Protein AF-A0A915CBT2-F1 (afdb_monomer_lite)

InterPro domains:
  IPR012336 Thioredoxin-like fold [PF17172] (14-109)
  IPR050931 Mitochondrial Protein Transport Metaxin [PTHR12289] (10-121)

Radius of gyration: 16.12 Å; chains: 1; bounding box: 38×40×36 Å

Foldseek 3Di:
DQPLALDDPLLVVQQVLQVVVCVVLVHDDDDDGDVQVLVVAPNSGDDWDDDPPDIQHTRVSSQVVVVVVPGHPCPPPDPVRVVVVVVVVCCCVVPVSVVSVCCCPVVPCNVVVPNVCSNVDD

Secondary structure (DSSP, 8-state):
---S----HHHHHHHHHHHHHHHHTT--------TTGGGGSTTS-S-EEEETTEEEESHHHHHHHHHHTT--TTTT--HHHHHHHHHHHHHIIIIIHHHHHHHHHHSHHHIIIIIHHHHT--

pLDDT: mean 89.5, std 10.28, range [36.44, 97.12]

Sequence (122 aa):
PYQNQQALLNEYADCVAARAFLRMAELPIHLEERPNAEFMSPTGKVPFLKLQNIIVPEFIPIVDFVAKKGVRLSSGLTDAQRADMFAHIALIEEVLKNAELYIIWLEDSTYSEVTRRRYGSV

Organism: Parascaris univalens (NCBI:txid6257)

Structure (mmCIF, N/CA/C/O backbone):
data_AF-A0A915CBT2-F1
#
_entry.id   AF-A0A915CBT2-F1
#
loop_
_atom_site.group_PDB
_atom_site.id
_atom_site.type_symbol
_atom_site.label_atom_id
_atom_site.label_alt_id
_atom_site.label_comp_id
_atom_site.label_asym_id
_atom_site.label_entity_id
_atom_site.label_seq_id
_atom_site.pdbx_PDB_ins_code
_atom_site.Cartn_x
_atom_site.Cartn_y
_atom_site.Cartn_z
_atom_site.occupancy
_atom_site.B_iso_or_equiv
_atom_site.auth_seq_id
_atom_site.auth_comp_id
_atom_site.auth_asym_id
_atom_site.auth_atom_id
_atom_site.pdbx_PDB_model_num
ATOM 1 N N . PRO A 1 1 ? 23.477 -10.027 3.302 1.00 36.44 1 PRO A N 1
ATOM 2 C CA . PRO A 1 1 ? 22.757 -11.291 3.017 1.00 36.44 1 PRO A CA 1
ATOM 3 C C . PRO A 1 1 ? 21.451 -10.982 2.278 1.00 36.44 1 PRO A C 1
ATOM 5 O O . PRO A 1 1 ? 20.538 -10.417 2.871 1.00 36.44 1 PRO A O 1
ATOM 8 N N . TYR A 1 2 ? 21.407 -11.258 0.973 1.00 38.97 2 TYR A N 1
ATOM 9 C CA . TYR A 1 2 ? 20.176 -11.165 0.187 1.00 38.97 2 TYR A CA 1
ATOM 10 C C . TYR A 1 2 ? 19.158 -12.110 0.832 1.00 38.97 2 TYR A C 1
ATOM 12 O O . TYR A 1 2 ? 19.438 -13.297 0.964 1.00 38.97 2 TYR A O 1
ATOM 20 N N . GLN A 1 3 ? 18.066 -11.568 1.373 1.00 49.03 3 GLN A N 1
ATOM 21 C CA . GLN A 1 3 ? 17.058 -12.360 2.079 1.00 49.03 3 GLN A CA 1
ATOM 22 C C . GLN A 1 3 ? 16.558 -13.473 1.145 1.00 49.03 3 GLN A C 1
ATOM 24 O O . GLN A 1 3 ? 16.325 -13.212 -0.033 1.00 49.03 3 GLN A O 1
ATOM 29 N N . ASN A 1 4 ? 16.402 -14.696 1.665 1.00 57.53 4 ASN A N 1
ATOM 30 C CA . ASN A 1 4 ? 15.836 -15.867 0.973 1.00 57.53 4 ASN A CA 1
ATOM 31 C C . ASN A 1 4 ? 14.326 -15.691 0.675 1.00 57.53 4 ASN A C 1
ATOM 33 O O . ASN A 1 4 ? 13.542 -16.615 0.865 1.00 57.53 4 ASN A O 1
ATOM 37 N N . GLN A 1 5 ? 13.895 -14.483 0.320 1.00 65.56 5 GLN A N 1
ATOM 38 C CA . GLN A 1 5 ? 12.500 -14.095 0.172 1.00 65.56 5 GLN A CA 1
ATOM 39 C C . GLN A 1 5 ? 12.216 -13.795 -1.302 1.00 65.56 5 GLN A C 1
ATOM 41 O O . GLN A 1 5 ? 12.936 -13.023 -1.934 1.00 65.56 5 GLN A O 1
ATOM 46 N N . GLN A 1 6 ? 11.159 -14.424 -1.821 1.00 73.19 6 GLN A N 1
ATOM 47 C CA . GLN A 1 6 ? 10.666 -14.275 -3.196 1.00 73.19 6 GLN A CA 1
ATOM 48 C C . GLN A 1 6 ? 10.143 -12.853 -3.470 1.00 73.19 6 GLN A C 1
ATOM 50 O O . GLN A 1 6 ? 10.201 -12.381 -4.603 1.00 73.19 6 GLN A O 1
ATOM 55 N N . ALA A 1 7 ? 9.676 -12.162 -2.424 1.00 80.06 7 ALA A N 1
ATOM 56 C CA . ALA A 1 7 ? 9.076 -10.838 -2.527 1.00 80.06 7 ALA A CA 1
ATOM 57 C C . ALA A 1 7 ? 10.046 -9.793 -3.101 1.00 80.06 7 ALA A C 1
ATOM 59 O O . ALA A 1 7 ? 11.197 -9.644 -2.661 1.00 80.06 7 ALA A O 1
ATOM 60 N N . LEU A 1 8 ? 9.540 -9.028 -4.062 1.00 86.12 8 LEU A N 1
ATOM 61 C CA . LEU A 1 8 ? 10.191 -7.838 -4.589 1.00 86.12 8 LEU A CA 1
ATOM 62 C C . LEU A 1 8 ? 10.157 -6.700 -3.564 1.00 86.12 8 LEU A C 1
ATOM 64 O O . LEU A 1 8 ? 9.468 -6.763 -2.545 1.00 86.12 8 LEU A O 1
ATOM 68 N N . LEU A 1 9 ? 10.933 -5.646 -3.821 1.00 87.00 9 LEU A N 1
ATOM 69 C CA . LEU A 1 9 ? 11.081 -4.538 -2.876 1.00 87.00 9 LEU A CA 1
ATOM 70 C C . LEU A 1 9 ? 9.741 -3.833 -2.603 1.00 87.00 9 LEU A C 1
ATOM 72 O O . LEU A 1 9 ? 9.393 -3.633 -1.439 1.00 87.00 9 LEU A O 1
ATOM 76 N N . ASN A 1 10 ? 8.958 -3.582 -3.653 1.00 88.25 10 ASN A N 1
ATOM 77 C CA . ASN A 1 10 ? 7.641 -2.955 -3.564 1.00 88.25 10 ASN A CA 1
ATOM 78 C C . ASN A 1 10 ? 6.642 -3.824 -2.776 1.00 88.25 10 ASN A C 1
ATOM 80 O O . ASN A 1 10 ? 5.905 -3.332 -1.927 1.00 88.25 10 ASN A O 1
ATOM 84 N N . GLU A 1 11 ? 6.651 -5.138 -3.007 1.00 89.31 11 GLU A N 1
ATOM 85 C CA . GLU A 1 11 ? 5.785 -6.094 -2.307 1.00 89.31 11 GLU A CA 1
ATOM 86 C C . GLU A 1 11 ? 6.150 -6.192 -0.824 1.00 89.31 11 GLU A C 1
ATOM 88 O O . GLU A 1 11 ? 5.286 -6.238 0.057 1.00 89.31 11 GLU A O 1
ATOM 93 N N . TYR A 1 12 ? 7.451 -6.196 -0.533 1.00 89.38 12 TYR A N 1
ATOM 94 C CA . TYR A 1 12 ? 7.955 -6.192 0.829 1.00 89.38 12 TYR A CA 1
ATOM 95 C C . TYR A 1 12 ? 7.591 -4.894 1.559 1.00 89.38 12 TYR A C 1
ATOM 97 O O . TYR A 1 12 ? 7.194 -4.947 2.727 1.00 89.38 12 TYR A O 1
ATOM 105 N N . ALA A 1 13 ? 7.671 -3.742 0.886 1.00 91.75 13 ALA A N 1
ATOM 106 C CA . ALA A 1 13 ? 7.256 -2.457 1.441 1.00 91.75 13 ALA A CA 1
ATOM 107 C C . ALA A 1 13 ? 5.774 -2.474 1.846 1.00 91.75 13 ALA A C 1
ATOM 109 O O . ALA A 1 13 ? 5.457 -2.151 2.996 1.00 91.75 13 ALA A O 1
ATOM 110 N N . ASP A 1 14 ? 4.892 -2.962 0.969 1.00 92.56 14 ASP A N 1
ATOM 111 C CA . ASP A 1 14 ? 3.462 -3.111 1.261 1.00 92.56 14 ASP A CA 1
ATOM 112 C C . ASP A 1 14 ? 3.223 -4.060 2.454 1.00 92.56 14 ASP A C 1
ATOM 114 O O . ASP A 1 14 ? 2.431 -3.769 3.359 1.00 92.56 14 ASP A O 1
ATOM 118 N N . CYS A 1 15 ? 3.949 -5.184 2.517 1.00 92.44 15 CYS A N 1
ATOM 119 C CA . CYS A 1 15 ? 3.863 -6.138 3.628 1.00 92.44 15 CYS A CA 1
ATOM 120 C C . CYS A 1 15 ? 4.293 -5.517 4.963 1.00 92.44 15 CYS A C 1
ATOM 122 O O . CYS A 1 15 ? 3.654 -5.737 6.000 1.00 92.44 15 CYS A O 1
ATOM 124 N N . VAL A 1 16 ? 5.370 -4.729 4.957 1.00 93.62 16 VAL A N 1
ATOM 125 C CA . VAL A 1 16 ? 5.846 -4.017 6.146 1.00 93.62 16 VAL A CA 1
ATOM 126 C C . VAL A 1 16 ? 4.851 -2.939 6.565 1.00 93.62 16 VAL A C 1
ATOM 128 O O . VAL A 1 16 ? 4.580 -2.837 7.763 1.00 93.62 16 VAL A O 1
ATOM 131 N N . ALA A 1 17 ? 4.267 -2.198 5.620 1.00 94.44 17 ALA A N 1
ATOM 132 C CA . ALA A 1 17 ? 3.247 -1.189 5.894 1.00 94.44 17 ALA A CA 1
ATOM 133 C C . ALA A 1 17 ? 2.018 -1.806 6.581 1.00 94.44 17 ALA A C 1
ATOM 135 O O . ALA A 1 17 ? 1.627 -1.365 7.665 1.00 94.44 17 ALA A O 1
ATOM 136 N N . ALA A 1 18 ? 1.472 -2.895 6.026 1.00 95.12 18 ALA A N 1
ATOM 137 C CA . ALA A 1 18 ? 0.347 -3.612 6.626 1.00 95.12 18 ALA A CA 1
ATOM 138 C C . ALA A 1 18 ? 0.688 -4.160 8.020 1.00 95.12 18 ALA A C 1
ATOM 140 O O . ALA A 1 18 ? -0.084 -3.993 8.967 1.00 95.12 18 ALA A O 1
ATOM 141 N N . ARG A 1 19 ? 1.872 -4.766 8.187 1.00 94.62 19 ARG A N 1
ATOM 142 C CA . ARG A 1 19 ? 2.326 -5.285 9.485 1.00 94.62 19 ARG A CA 1
ATOM 143 C C . ARG A 1 19 ? 2.481 -4.177 10.523 1.00 94.62 19 ARG A C 1
ATOM 145 O O . ARG A 1 19 ? 2.098 -4.373 11.674 1.00 94.62 19 ARG A O 1
ATOM 152 N N . ALA A 1 20 ? 3.066 -3.044 10.141 1.00 95.62 20 ALA A N 1
ATOM 153 C CA . ALA A 1 20 ? 3.252 -1.901 11.026 1.00 95.62 20 ALA A CA 1
ATOM 154 C C . ALA A 1 20 ? 1.899 -1.336 11.467 1.00 95.62 20 ALA A C 1
ATOM 156 O O . ALA A 1 20 ? 1.666 -1.204 12.666 1.00 95.62 20 ALA A O 1
ATOM 157 N N . PHE A 1 21 ? 0.982 -1.118 10.521 1.00 95.88 21 PHE A N 1
ATOM 158 C CA . PHE A 1 21 ? -0.377 -0.667 10.807 1.00 95.88 21 PHE A CA 1
ATOM 159 C C . PHE A 1 21 ? -1.100 -1.590 11.799 1.00 95.88 21 PHE A C 1
ATOM 161 O O . PHE A 1 21 ? -1.600 -1.122 12.820 1.00 95.88 21 PHE A O 1
ATOM 168 N N . LEU A 1 22 ? -1.108 -2.903 11.546 1.00 95.50 22 LEU A N 1
ATOM 169 C CA . LEU A 1 22 ? -1.798 -3.866 12.411 1.00 95.50 22 LEU A CA 1
ATOM 170 C C . LEU A 1 22 ? -1.180 -3.945 13.817 1.00 95.50 22 LEU A C 1
ATOM 172 O O . LEU A 1 22 ? -1.909 -4.103 14.794 1.00 95.50 22 LEU A O 1
ATOM 176 N N . ARG A 1 23 ? 0.148 -3.797 13.933 1.00 95.19 23 ARG A N 1
ATOM 177 C CA . ARG A 1 23 ? 0.836 -3.726 15.233 1.00 95.19 23 ARG A CA 1
ATOM 178 C C . ARG A 1 23 ? 0.517 -2.441 15.988 1.00 95.19 23 ARG A C 1
ATOM 180 O O . ARG A 1 23 ? 0.284 -2.502 17.187 1.00 95.19 23 ARG A O 1
ATOM 187 N N . MET A 1 24 ? 0.493 -1.298 15.302 1.00 95.62 24 MET A N 1
ATOM 188 C CA . MET A 1 24 ? 0.104 -0.012 15.896 1.00 95.62 24 MET A CA 1
ATOM 189 C C . MET A 1 24 ? -1.361 -0.007 16.344 1.00 95.62 24 MET A C 1
ATOM 191 O O . MET A 1 24 ? -1.706 0.671 17.301 1.00 95.62 24 MET A O 1
ATOM 195 N N . ALA A 1 25 ? -2.211 -0.778 15.665 1.00 94.81 25 ALA A N 1
ATOM 196 C CA . ALA A 1 25 ? -3.597 -1.023 16.046 1.00 94.81 25 ALA A CA 1
ATOM 197 C C . ALA A 1 25 ? -3.755 -2.043 17.194 1.00 94.81 25 ALA A C 1
ATOM 199 O O . ALA A 1 25 ? -4.885 -2.384 17.533 1.00 94.81 25 ALA A O 1
ATOM 200 N N . GLU A 1 26 ? -2.648 -2.546 17.759 1.00 94.56 26 GLU A N 1
ATOM 201 C CA . GLU A 1 26 ? -2.609 -3.524 18.857 1.00 94.56 26 GLU A CA 1
ATOM 202 C C . GLU A 1 26 ? -3.390 -4.820 18.567 1.00 94.56 26 GLU A C 1
ATOM 204 O O . GLU A 1 26 ? -3.891 -5.493 19.468 1.00 94.56 26 GLU A O 1
ATOM 209 N N . LEU A 1 27 ? -3.489 -5.204 17.289 1.00 93.38 27 LEU A N 1
ATOM 210 C CA . LEU A 1 27 ? -4.208 -6.409 16.888 1.00 93.38 27 LEU A CA 1
ATOM 211 C C . LEU A 1 27 ? -3.313 -7.654 17.002 1.00 93.38 27 LEU A C 1
ATOM 213 O O . LEU A 1 27 ? -2.141 -7.615 16.611 1.00 93.38 27 LEU A O 1
ATOM 217 N N . PRO A 1 28 ? -3.852 -8.795 17.474 1.00 91.62 28 PRO A N 1
ATOM 218 C CA . PRO A 1 28 ? -3.116 -10.050 17.489 1.00 91.62 28 PRO A CA 1
ATOM 219 C C . PRO A 1 28 ? -2.931 -10.545 16.051 1.00 91.62 28 PRO A C 1
ATOM 221 O O . PRO A 1 28 ? -3.880 -10.992 15.406 1.00 91.62 28 PRO A O 1
ATOM 224 N N . ILE A 1 29 ? -1.701 -10.463 15.545 1.00 92.44 29 ILE A N 1
ATOM 225 C CA . ILE A 1 29 ? -1.357 -10.896 14.188 1.00 92.44 29 ILE A CA 1
ATOM 226 C C . ILE A 1 29 ? -0.410 -12.091 14.199 1.00 92.44 29 ILE A C 1
ATOM 228 O O . ILE A 1 29 ? 0.541 -12.149 14.979 1.00 92.44 29 ILE A O 1
ATOM 232 N N . HIS A 1 30 ? -0.642 -13.014 13.271 1.00 92.81 30 HIS A N 1
ATOM 233 C CA . HIS A 1 30 ? 0.288 -14.082 12.937 1.00 92.81 30 HIS A CA 1
ATOM 234 C C . HIS A 1 30 ? 0.824 -13.835 11.526 1.00 92.81 30 HIS A C 1
ATOM 236 O O . HIS A 1 30 ? 0.042 -13.706 10.586 1.00 92.81 30 HIS A O 1
ATOM 242 N N . LEU A 1 31 ? 2.147 -13.713 11.395 1.00 90.75 31 LEU A N 1
ATOM 243 C CA . LEU A 1 31 ? 2.802 -13.567 10.099 1.00 90.75 31 LEU A CA 1
ATOM 244 C C . LEU A 1 31 ? 3.129 -14.954 9.559 1.00 90.75 31 LEU A C 1
ATOM 246 O O . LEU A 1 31 ? 3.843 -15.715 10.210 1.00 90.75 31 LEU A O 1
ATOM 250 N N . GLU A 1 32 ? 2.642 -15.239 8.361 1.00 89.81 32 GLU A N 1
ATOM 251 C CA . GLU A 1 32 ? 2.880 -16.494 7.668 1.00 89.81 32 GLU A CA 1
ATOM 252 C C . GLU A 1 32 ? 3.414 -16.183 6.270 1.00 89.81 32 GLU A C 1
ATOM 254 O O . GLU A 1 32 ? 2.693 -15.670 5.417 1.00 89.81 32 GLU A O 1
ATOM 259 N N . GLU A 1 33 ? 4.697 -16.460 6.053 1.00 86.38 33 GLU A N 1
ATOM 260 C CA . GLU A 1 33 ? 5.321 -16.344 4.737 1.00 86.38 33 GLU A CA 1
ATOM 261 C C . GLU A 1 33 ? 5.162 -17.678 4.005 1.00 86.38 33 GLU A C 1
ATOM 263 O O . GLU A 1 33 ? 5.436 -18.749 4.556 1.00 86.38 33 GLU A O 1
ATOM 268 N N . ARG A 1 34 ? 4.687 -17.623 2.761 1.00 84.62 34 ARG A N 1
ATOM 269 C CA . ARG A 1 34 ? 4.504 -18.793 1.904 1.00 84.62 34 ARG A CA 1
ATOM 270 C C . ARG A 1 34 ? 5.135 -18.522 0.541 1.00 84.62 34 ARG A C 1
ATOM 272 O O . ARG A 1 34 ? 5.003 -17.401 0.052 1.00 84.62 34 ARG A O 1
ATOM 279 N N . PRO A 1 35 ? 5.786 -19.520 -0.078 1.00 81.25 35 PRO A N 1
ATOM 280 C CA . PRO A 1 35 ? 6.108 -19.416 -1.494 1.00 81.25 35 PRO A CA 1
ATOM 281 C C . PRO A 1 35 ? 4.802 -19.287 -2.281 1.00 81.25 35 PRO A C 1
ATOM 283 O O . PRO A 1 35 ? 3.801 -19.904 -1.898 1.00 81.25 35 PRO A O 1
ATOM 286 N N . ASN A 1 36 ? 4.813 -18.522 -3.374 1.00 80.25 36 ASN A N 1
ATOM 287 C CA . ASN A 1 36 ? 3.645 -18.343 -4.245 1.00 80.25 36 ASN A CA 1
ATOM 288 C C . ASN A 1 36 ? 2.435 -17.695 -3.531 1.00 80.25 36 ASN A C 1
ATOM 290 O O . ASN A 1 36 ? 1.281 -17.949 -3.890 1.00 80.25 36 ASN A O 1
ATOM 294 N N . ALA A 1 37 ? 2.674 -16.887 -2.490 1.00 86.38 37 ALA A N 1
ATOM 295 C CA . ALA A 1 37 ? 1.621 -16.215 -1.728 1.00 86.38 37 ALA A CA 1
ATOM 296 C C . ALA A 1 37 ? 0.756 -15.292 -2.605 1.00 86.38 37 ALA A C 1
ATOM 298 O O . ALA A 1 37 ? -0.442 -15.154 -2.360 1.00 86.38 37 ALA A O 1
ATOM 299 N N . GLU A 1 38 ? 1.323 -14.712 -3.658 1.00 85.12 38 GLU A N 1
ATOM 300 C CA . GLU A 1 38 ? 0.615 -13.926 -4.662 1.00 85.12 38 GLU A CA 1
ATOM 301 C C . GLU A 1 38 ? -0.560 -14.701 -5.282 1.00 85.12 38 GLU A C 1
ATOM 303 O O . GLU A 1 38 ? -1.641 -14.139 -5.441 1.00 85.12 38 GLU A O 1
ATOM 308 N N . PHE A 1 39 ? -0.421 -16.014 -5.499 1.00 87.81 39 PHE A N 1
ATOM 309 C CA . PHE A 1 39 ? -1.480 -16.870 -6.049 1.00 87.81 39 PHE A CA 1
ATOM 310 C C . PHE A 1 39 ? -2.578 -17.223 -5.037 1.00 87.81 39 PHE A C 1
ATOM 312 O O . PHE A 1 39 ? -3.642 -17.708 -5.417 1.00 87.81 39 PHE A O 1
ATOM 319 N N . MET A 1 40 ? -2.337 -16.999 -3.743 1.00 89.00 40 MET A N 1
ATOM 320 C CA . MET A 1 40 ? -3.354 -17.155 -2.699 1.00 89.00 40 MET A CA 1
ATOM 321 C C . MET A 1 40 ? -4.242 -15.909 -2.576 1.00 89.00 40 MET A C 1
ATOM 323 O O . MET A 1 40 ? -5.337 -15.983 -2.013 1.00 89.00 40 MET A O 1
ATOM 327 N N . SER A 1 41 ? -3.767 -14.767 -3.077 1.00 90.81 41 SER A N 1
ATOM 328 C CA . SER A 1 41 ? -4.491 -13.503 -3.057 1.00 90.81 41 SER A CA 1
ATOM 329 C C . SER A 1 41 ? -5.473 -13.423 -4.227 1.00 90.81 41 SER A C 1
ATOM 331 O O . SER A 1 41 ? -5.085 -13.683 -5.366 1.00 90.81 41 SER A O 1
ATOM 333 N N . PRO A 1 42 ? -6.729 -12.988 -4.012 1.00 90.00 42 PRO A N 1
ATOM 334 C CA . PRO A 1 42 ? -7.686 -12.808 -5.105 1.00 90.00 42 PRO A CA 1
ATOM 335 C C . PRO A 1 42 ? -7.246 -11.740 -6.119 1.00 90.00 42 PRO A C 1
ATOM 337 O O . PRO A 1 42 ? -7.752 -11.728 -7.237 1.00 90.00 42 PRO A O 1
ATOM 340 N N . THR A 1 43 ? -6.321 -10.848 -5.746 1.00 91.56 43 THR A N 1
ATOM 341 C CA . THR A 1 43 ? -5.784 -9.799 -6.628 1.00 91.56 43 THR A CA 1
ATOM 342 C C . THR A 1 43 ? -4.431 -10.152 -7.236 1.00 91.56 43 THR A C 1
ATOM 344 O O . THR A 1 43 ? -3.897 -9.357 -8.005 1.00 91.56 43 THR A O 1
ATOM 347 N N . GLY A 1 44 ? -3.851 -11.309 -6.901 1.00 90.06 44 GLY A N 1
ATOM 348 C CA . GLY A 1 44 ? -2.496 -11.647 -7.337 1.00 90.06 44 GLY A CA 1
ATOM 349 C C . GLY A 1 44 ? -1.403 -10.824 -6.646 1.00 90.06 44 GLY A C 1
ATOM 350 O O . GLY A 1 44 ? -0.285 -10.775 -7.141 1.00 90.06 44 GLY A O 1
ATOM 351 N N . LYS A 1 45 ? -1.721 -10.126 -5.546 1.00 89.44 45 LYS A N 1
ATOM 352 C CA . LYS A 1 45 ? -0.791 -9.238 -4.833 1.00 89.44 45 LYS A CA 1
ATOM 353 C C . LYS A 1 45 ? -0.702 -9.575 -3.351 1.00 89.44 45 LYS A C 1
ATOM 355 O O . LYS A 1 45 ? -1.701 -9.942 -2.726 1.00 89.44 45 LYS A O 1
ATOM 360 N N . VAL A 1 46 ? 0.479 -9.371 -2.779 1.00 91.19 46 VAL A N 1
ATOM 361 C CA . VAL A 1 46 ? 0.730 -9.387 -1.332 1.00 91.19 46 VAL A CA 1
ATOM 362 C C . VAL A 1 46 ? 0.888 -7.950 -0.810 1.00 91.19 46 VAL A C 1
ATOM 364 O O . VAL A 1 46 ? 1.280 -7.076 -1.580 1.00 91.19 46 VAL A O 1
ATOM 367 N N . PRO A 1 47 ? 0.597 -7.670 0.474 1.00 93.75 47 PRO A N 1
ATOM 368 C CA . PRO A 1 47 ? 0.054 -8.566 1.493 1.00 93.75 47 PRO A CA 1
ATOM 369 C C . PRO A 1 47 ? -1.455 -8.788 1.336 1.00 93.75 47 PRO A C 1
ATOM 371 O O . PRO A 1 47 ? -2.162 -8.009 0.700 1.00 93.75 47 PRO A O 1
ATOM 374 N N . PHE A 1 48 ? -1.969 -9.820 2.000 1.00 94.56 48 PHE A N 1
ATOM 375 C CA . PHE A 1 48 ? -3.399 -9.993 2.237 1.00 94.56 48 PHE A CA 1
ATOM 376 C C . PHE A 1 48 ? -3.636 -10.452 3.677 1.00 94.56 48 PHE A C 1
ATOM 378 O O . PHE A 1 48 ? -2.863 -11.225 4.243 1.00 94.56 48 PHE A O 1
ATOM 385 N N . LEU A 1 49 ? -4.719 -9.976 4.285 1.00 94.69 49 LEU A N 1
ATOM 386 C CA . LEU A 1 49 ? -5.167 -10.417 5.597 1.00 94.69 49 LEU A CA 1
ATOM 387 C C . LEU A 1 49 ? -6.130 -11.591 5.428 1.00 94.69 49 LEU A C 1
ATOM 389 O O . LEU A 1 49 ? -7.160 -11.467 4.767 1.00 94.69 49 LEU A O 1
ATOM 393 N N . LYS A 1 50 ? -5.820 -12.717 6.068 1.00 93.19 50 LYS A N 1
ATOM 394 C CA . LYS A 1 50 ? -6.705 -13.882 6.133 1.00 93.19 50 LYS A CA 1
ATOM 395 C C . LYS A 1 50 ? -7.375 -13.950 7.501 1.00 93.19 50 LYS A C 1
ATOM 397 O O . LYS A 1 50 ? -6.703 -14.096 8.518 1.00 93.19 50 LYS A O 1
ATOM 402 N N . LEU A 1 51 ? -8.703 -13.902 7.521 1.00 90.94 51 LEU A N 1
ATOM 403 C CA . LEU A 1 51 ? -9.519 -14.103 8.715 1.00 90.94 51 LEU A CA 1
ATOM 404 C C . LEU A 1 51 ? -10.537 -15.211 8.445 1.00 90.94 51 LEU A C 1
ATOM 406 O O . LEU A 1 51 ? -11.573 -14.969 7.829 1.00 90.94 51 LEU A O 1
ATOM 410 N N . GLN A 1 52 ? -10.249 -16.424 8.921 1.00 87.69 52 GLN A N 1
ATOM 411 C CA . GLN A 1 52 ? -11.068 -17.617 8.665 1.00 87.69 52 GLN A CA 1
ATOM 412 C C . GLN A 1 52 ? -11.310 -17.819 7.154 1.00 87.69 52 GLN A C 1
ATOM 414 O O . GLN A 1 52 ? -10.386 -18.219 6.446 1.00 87.69 52 GLN A O 1
ATOM 419 N N . ASN A 1 53 ? -12.516 -17.497 6.668 1.00 87.75 53 ASN A N 1
ATOM 420 C CA . ASN A 1 53 ? -12.927 -17.623 5.264 1.00 87.75 53 ASN A CA 1
ATOM 421 C C . ASN A 1 53 ? -12.892 -16.294 4.489 1.00 87.75 53 ASN A C 1
ATOM 423 O O . ASN A 1 53 ? -13.279 -16.257 3.325 1.00 87.75 53 ASN A O 1
ATOM 427 N N . ILE A 1 54 ? -12.470 -15.198 5.121 1.00 92.06 54 ILE A N 1
ATOM 428 C CA . ILE A 1 54 ? -12.383 -13.875 4.501 1.00 92.06 54 ILE A CA 1
ATOM 429 C C . ILE A 1 54 ? -10.922 -13.592 4.162 1.00 92.06 54 ILE A C 1
ATOM 431 O O . ILE A 1 54 ? -10.046 -13.722 5.019 1.00 92.06 54 ILE A O 1
ATOM 435 N N . ILE A 1 55 ? -10.674 -13.169 2.924 1.00 93.94 55 ILE A N 1
ATOM 436 C CA . ILE A 1 55 ? -9.379 -12.655 2.476 1.00 93.94 55 ILE A CA 1
ATOM 437 C C . ILE A 1 55 ? -9.562 -11.187 2.099 1.00 93.94 55 ILE A C 1
ATOM 439 O O . ILE A 1 55 ? -10.435 -10.856 1.298 1.00 93.94 55 ILE A O 1
ATOM 443 N N . VAL A 1 56 ? -8.749 -10.315 2.691 1.00 95.38 56 VAL A N 1
ATOM 444 C CA . VAL A 1 56 ? -8.717 -8.879 2.398 1.00 95.38 56 VAL A CA 1
ATOM 445 C C . VAL A 1 56 ? -7.347 -8.550 1.803 1.00 95.38 56 VAL A C 1
ATOM 447 O O . VAL A 1 56 ? -6.367 -8.530 2.549 1.00 95.38 56 VAL A O 1
ATOM 450 N N . PRO A 1 57 ? -7.244 -8.362 0.480 1.00 94.62 57 PRO A N 1
ATOM 451 C CA . PRO A 1 57 ? -5.978 -8.073 -0.183 1.00 94.62 57 PRO A CA 1
ATOM 452 C C . PRO A 1 57 ? -5.588 -6.597 -0.049 1.00 94.62 57 PRO A C 1
ATOM 454 O O . PRO A 1 57 ? -6.459 -5.741 0.066 1.00 94.62 57 PRO A O 1
ATOM 457 N N . GLU A 1 58 ? -4.288 -6.318 -0.156 1.00 92.44 58 GLU A N 1
ATOM 458 C CA . GLU A 1 58 ? -3.691 -4.979 -0.255 1.00 92.44 58 GLU A CA 1
ATOM 459 C C . GLU A 1 58 ? -3.806 -4.116 1.015 1.00 92.44 58 GLU A C 1
ATOM 461 O O . GLU A 1 58 ? -4.623 -4.334 1.909 1.00 92.44 58 GLU A O 1
ATOM 466 N N . PHE A 1 59 ? -2.943 -3.104 1.114 1.00 93.12 59 PHE A N 1
ATOM 467 C CA . PHE A 1 59 ? -2.803 -2.298 2.325 1.00 93.12 59 PHE A CA 1
ATOM 468 C C . PHE A 1 59 ? -4.055 -1.469 2.654 1.00 93.12 59 PHE A C 1
ATOM 470 O O . PHE A 1 59 ? -4.593 -1.577 3.758 1.00 93.12 59 PHE A O 1
ATOM 477 N N . ILE A 1 60 ? -4.552 -0.668 1.706 1.00 92.31 60 ILE A N 1
ATOM 478 C CA . ILE A 1 60 ? -5.701 0.223 1.942 1.00 92.31 60 ILE A CA 1
ATOM 479 C C . ILE A 1 60 ? -6.976 -0.557 2.304 1.00 92.31 60 ILE A C 1
ATOM 481 O O . ILE A 1 60 ? -7.598 -0.221 3.317 1.00 92.31 60 ILE A O 1
ATOM 485 N N . PRO A 1 61 ? -7.346 -1.649 1.603 1.00 94.81 61 PRO A N 1
ATOM 486 C CA . PRO A 1 61 ? -8.502 -2.443 2.007 1.00 94.81 61 PRO A CA 1
ATOM 487 C C . PRO A 1 61 ? -8.357 -3.082 3.396 1.00 94.81 61 PRO A C 1
ATOM 489 O O . PRO A 1 61 ? -9.356 -3.196 4.109 1.00 94.81 61 PRO A O 1
ATOM 492 N N . ILE A 1 62 ? -7.143 -3.462 3.823 1.00 95.44 62 ILE A N 1
ATOM 493 C CA . ILE A 1 62 ? -6.888 -3.931 5.198 1.00 95.44 62 ILE A CA 1
ATOM 494 C C . ILE A 1 62 ? -7.176 -2.812 6.208 1.00 95.44 62 ILE A C 1
ATOM 496 O O . ILE A 1 62 ? -7.868 -3.054 7.202 1.00 95.44 62 ILE A O 1
ATOM 500 N N . VAL A 1 63 ? -6.698 -1.591 5.950 1.00 94.12 63 VAL A N 1
ATOM 501 C CA . VAL A 1 63 ? -6.966 -0.421 6.805 1.00 94.12 63 VAL A CA 1
ATOM 502 C C . VAL A 1 63 ? -8.470 -0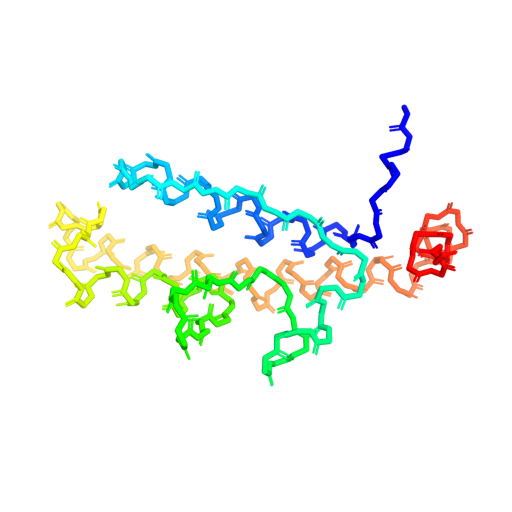.161 6.910 1.00 94.12 63 VAL A C 1
ATOM 504 O O . VAL A 1 63 ? -8.998 -0.028 8.017 1.00 94.12 63 VAL A O 1
ATOM 507 N N . ASP A 1 64 ? -9.181 -0.172 5.783 1.00 94.19 64 ASP A N 1
ATOM 508 C CA . ASP A 1 64 ? -10.630 0.032 5.737 1.00 94.19 64 ASP A CA 1
ATOM 509 C C . ASP A 1 64 ? -11.405 -1.085 6.443 1.00 94.19 64 ASP A C 1
ATOM 511 O O . ASP A 1 64 ? -12.404 -0.833 7.126 1.00 94.19 64 ASP A O 1
ATOM 515 N N . PHE A 1 65 ? -10.960 -2.334 6.303 1.00 94.94 65 PHE A N 1
ATOM 516 C CA . PHE A 1 65 ? -11.556 -3.475 6.989 1.00 94.94 65 PHE A CA 1
ATOM 517 C C . PHE A 1 65 ? -11.445 -3.330 8.509 1.00 94.94 65 PHE A C 1
ATOM 519 O O . PHE A 1 65 ? -12.441 -3.489 9.218 1.00 94.94 65 PHE A O 1
ATOM 526 N N . VAL A 1 66 ? -10.264 -2.967 9.012 1.00 94.50 66 VAL A N 1
ATOM 527 C CA . VAL A 1 66 ? -10.030 -2.721 10.442 1.00 94.50 66 VAL A CA 1
ATOM 528 C C . VAL A 1 66 ? -10.842 -1.514 10.931 1.00 94.50 66 VAL A C 1
ATOM 530 O O . VAL A 1 66 ? -11.495 -1.588 11.977 1.00 94.50 66 VAL A O 1
ATOM 533 N N . ALA A 1 67 ? -10.932 -0.451 10.126 1.00 93.88 67 ALA A N 1
ATOM 534 C CA . ALA A 1 67 ? -11.753 0.722 10.417 1.00 93.88 67 ALA A CA 1
ATOM 535 C C . ALA A 1 67 ? -13.253 0.404 10.522 1.00 93.88 67 ALA A C 1
ATOM 537 O O . ALA A 1 67 ? -13.945 0.992 11.360 1.00 93.88 67 ALA A O 1
ATOM 538 N N . LYS A 1 68 ? -13.764 -0.534 9.712 1.00 93.50 68 LYS A N 1
ATOM 539 C CA . LYS A 1 68 ? -15.146 -1.051 9.796 1.00 93.50 68 LYS A CA 1
ATOM 540 C C . LYS A 1 68 ? -15.393 -1.884 11.056 1.00 93.50 68 LYS A C 1
ATOM 542 O O . LYS A 1 68 ? -16.540 -2.015 11.474 1.00 93.50 68 LYS A O 1
ATOM 547 N N . LYS A 1 69 ? -14.342 -2.429 11.675 1.00 91.62 69 LYS A N 1
ATOM 548 C CA . LYS A 1 69 ? -14.397 -3.136 12.966 1.00 91.62 69 LYS A CA 1
ATOM 549 C C . LYS A 1 69 ? -14.208 -2.213 14.176 1.00 91.62 69 LYS A C 1
ATOM 551 O O . LYS A 1 69 ? -14.206 -2.697 15.301 1.00 91.62 69 LYS A O 1
ATOM 556 N N . GLY A 1 70 ? -14.106 -0.900 13.954 1.00 92.12 70 GLY A N 1
ATOM 557 C CA . GLY A 1 70 ? -14.085 0.115 15.011 1.00 92.12 70 GLY A CA 1
ATOM 558 C C . GLY A 1 70 ? -12.693 0.582 15.436 1.00 92.12 70 GLY A C 1
ATOM 559 O O . GLY A 1 70 ? -12.599 1.455 16.292 1.00 92.12 70 GLY A O 1
ATOM 560 N N . VAL A 1 71 ? -11.618 0.068 14.830 1.00 92.94 71 VAL A N 1
ATOM 561 C CA . VAL A 1 71 ? -10.244 0.483 15.153 1.00 92.94 71 VAL A CA 1
ATOM 562 C C . VAL A 1 71 ? -9.729 1.431 14.076 1.00 92.94 71 VAL A C 1
ATOM 564 O O . VAL A 1 71 ? -9.642 1.076 12.904 1.00 92.94 71 VAL A O 1
ATOM 567 N N . ARG A 1 72 ? -9.405 2.668 14.460 1.00 92.69 72 ARG A N 1
ATOM 568 C CA . ARG A 1 72 ? -8.988 3.729 13.532 1.00 92.69 72 ARG A CA 1
ATOM 569 C C . ARG A 1 72 ? -7.857 4.558 14.131 1.00 92.69 72 ARG A C 1
ATOM 571 O O . ARG A 1 72 ? -8.097 5.385 15.010 1.00 92.69 72 ARG A O 1
ATOM 578 N N . LEU A 1 73 ? -6.648 4.402 13.593 1.00 91.44 73 LEU A N 1
ATOM 579 C CA . LEU A 1 73 ? -5.470 5.180 14.011 1.00 91.44 73 LEU A CA 1
ATOM 580 C C . LEU A 1 73 ? -5.578 6.670 13.645 1.00 91.44 73 LEU A C 1
ATOM 582 O O . LEU A 1 73 ? -4.999 7.519 14.310 1.00 91.44 73 LEU A O 1
ATOM 586 N N . SER A 1 74 ? -6.370 7.002 12.621 1.00 91.06 74 SER A N 1
ATOM 587 C CA . SER A 1 74 ? -6.587 8.376 12.149 1.00 91.06 74 SER A CA 1
ATOM 588 C C . SER A 1 74 ? -7.766 9.090 12.824 1.00 91.06 74 SER A C 1
ATOM 590 O O . SER A 1 74 ? -8.229 10.113 12.323 1.00 91.06 74 SER A O 1
ATOM 592 N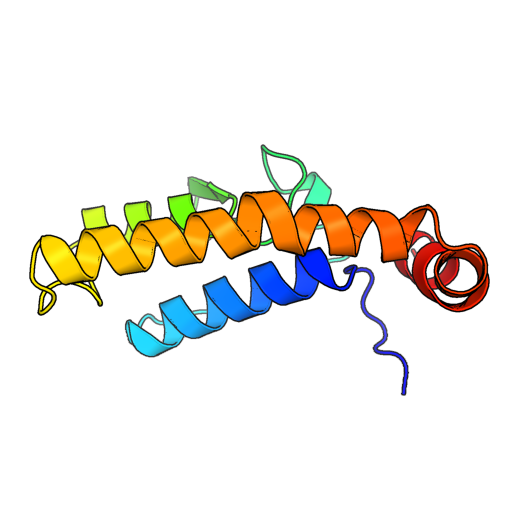 N . SER A 1 75 ? -8.303 8.570 13.935 1.00 89.94 75 SER A N 1
ATOM 593 C CA . SER A 1 75 ? -9.481 9.168 14.595 1.00 89.94 75 SER A CA 1
ATOM 594 C C . SER A 1 75 ? -9.214 10.557 15.175 1.00 89.94 75 SER A C 1
ATOM 596 O O . SER A 1 75 ? -10.125 11.371 15.224 1.00 89.94 75 SER A O 1
ATOM 598 N N . GLY A 1 76 ? -7.974 10.834 15.591 1.00 91.56 76 GLY A N 1
ATOM 599 C CA . GLY A 1 76 ? -7.574 12.130 16.149 1.00 91.56 76 GLY A CA 1
ATOM 600 C C . GLY A 1 76 ? -7.200 13.193 15.111 1.00 91.56 76 GLY A C 1
ATOM 601 O O . GLY A 1 76 ? -6.853 14.303 15.500 1.00 91.56 76 GLY A O 1
ATOM 602 N N . LEU A 1 77 ? -7.228 12.865 13.814 1.00 94.00 77 LEU A N 1
ATOM 603 C CA . LEU A 1 77 ? -6.853 13.797 12.749 1.00 94.00 77 LEU A CA 1
ATOM 604 C C . LEU A 1 77 ? -8.032 14.678 12.338 1.00 94.00 77 LEU A C 1
ATOM 606 O O . LEU A 1 77 ? -9.149 14.181 12.157 1.00 94.00 77 LEU A O 1
ATOM 610 N N . THR A 1 78 ? -7.750 15.961 12.109 1.00 96.69 78 THR A N 1
ATOM 611 C CA . THR A 1 78 ? -8.691 16.889 11.470 1.00 96.69 78 THR A CA 1
ATOM 612 C C . THR A 1 78 ? -8.928 16.510 10.007 1.00 96.69 78 THR A C 1
ATOM 614 O O . THR A 1 78 ? -8.150 15.762 9.409 1.00 96.69 78 THR A O 1
ATOM 617 N N . ASP A 1 79 ? -9.982 17.051 9.398 1.00 94.88 79 ASP A N 1
ATOM 618 C CA . ASP A 1 79 ? -10.290 16.779 7.989 1.00 94.88 79 ASP A CA 1
ATOM 619 C C . ASP A 1 79 ? -9.167 17.231 7.047 1.00 94.88 79 ASP A C 1
ATOM 621 O O . ASP A 1 79 ? -8.830 16.512 6.109 1.00 94.88 79 ASP A O 1
ATOM 625 N N . ALA A 1 80 ? -8.520 18.365 7.343 1.00 97.12 80 ALA A N 1
ATOM 626 C CA . ALA A 1 80 ? -7.359 18.839 6.591 1.00 97.12 80 ALA A CA 1
ATOM 627 C C . ALA A 1 80 ? -6.168 17.873 6.710 1.00 97.12 80 ALA A C 1
ATOM 629 O O . ALA A 1 80 ? -5.615 17.448 5.703 1.00 97.12 80 ALA A O 1
ATOM 630 N N . GLN A 1 81 ? -5.832 17.433 7.929 1.00 97.00 81 GLN A N 1
ATOM 631 C CA . GLN A 1 81 ? -4.747 16.466 8.147 1.00 97.00 81 GLN A CA 1
ATOM 632 C C . GLN A 1 81 ? -5.030 15.116 7.482 1.00 97.00 81 GLN A C 1
ATOM 634 O O . GLN A 1 81 ? -4.121 14.441 7.004 1.00 97.00 81 GLN A O 1
ATOM 639 N N . ARG A 1 82 ? -6.300 14.704 7.451 1.00 93.94 82 ARG A N 1
ATOM 640 C CA . ARG A 1 82 ? -6.730 13.484 6.771 1.00 93.94 82 ARG A CA 1
ATOM 641 C C . ARG A 1 82 ? -6.596 13.620 5.254 1.00 93.94 82 ARG A C 1
ATOM 643 O O . ARG A 1 82 ? -6.153 12.672 4.613 1.00 93.94 82 ARG A O 1
ATOM 650 N N . ALA A 1 83 ? -6.949 14.777 4.695 1.00 95.62 83 ALA A N 1
ATOM 651 C CA . ALA A 1 83 ? -6.749 15.070 3.281 1.00 95.62 83 ALA A CA 1
ATOM 652 C C . ALA A 1 83 ? -5.257 15.035 2.909 1.00 95.62 83 ALA A C 1
ATOM 654 O O . ALA A 1 83 ? -4.896 14.354 1.951 1.00 95.62 83 ALA A O 1
ATOM 655 N N . ASP A 1 84 ? -4.394 15.659 3.716 1.00 97.12 84 ASP A N 1
ATOM 656 C CA . ASP A 1 84 ? -2.938 15.625 3.516 1.00 97.12 84 ASP A CA 1
ATOM 657 C C . ASP A 1 84 ? -2.387 14.195 3.598 1.00 97.12 84 ASP A C 1
ATOM 659 O O . ASP A 1 84 ? -1.604 13.769 2.750 1.00 97.12 84 ASP A O 1
ATOM 663 N N . MET A 1 85 ? -2.843 13.406 4.576 1.00 94.81 85 MET A N 1
ATOM 664 C CA . MET A 1 85 ? -2.475 11.993 4.697 1.00 94.81 85 MET A CA 1
ATOM 665 C C . MET A 1 85 ? -2.832 11.207 3.427 1.00 94.81 85 MET A C 1
ATOM 667 O O . MET A 1 85 ? -1.997 10.461 2.920 1.00 94.81 85 MET A O 1
ATOM 671 N N . PHE A 1 86 ? -4.044 11.379 2.889 1.00 92.69 86 PHE A N 1
ATOM 672 C CA . PHE A 1 86 ? -4.443 10.713 1.646 1.00 92.69 86 PHE A CA 1
ATOM 673 C C . PHE A 1 86 ? -3.648 11.204 0.435 1.00 92.69 86 PHE A C 1
ATOM 675 O O . PHE A 1 86 ? -3.294 10.389 -0.415 1.00 92.69 86 PHE A O 1
ATOM 682 N N . ALA A 1 87 ? -3.311 12.493 0.372 1.00 96.50 87 ALA A N 1
ATOM 683 C CA . ALA A 1 87 ? -2.453 13.029 -0.679 1.00 96.50 87 ALA A CA 1
ATOM 684 C C . ALA A 1 87 ? -1.047 12.402 -0.640 1.00 96.50 87 ALA A C 1
ATOM 686 O O . ALA A 1 87 ? -0.507 12.028 -1.680 1.00 96.50 87 ALA A O 1
ATOM 687 N N . HIS A 1 88 ? -0.475 12.214 0.553 1.00 96.12 88 HIS A N 1
ATOM 688 C CA . HIS A 1 88 ? 0.812 11.536 0.714 1.00 96.12 88 HIS A CA 1
ATOM 689 C C . HIS A 1 88 ? 0.755 10.052 0.346 1.00 96.12 88 HIS A C 1
ATOM 691 O O . HIS A 1 88 ? 1.660 9.566 -0.328 1.00 96.12 88 HIS A O 1
ATOM 697 N N . ILE A 1 89 ? -0.305 9.342 0.741 1.00 93.25 89 ILE A N 1
ATOM 698 C CA . ILE A 1 89 ? -0.516 7.945 0.336 1.00 93.25 89 ILE A CA 1
ATOM 699 C C . ILE A 1 89 ? -0.590 7.849 -1.192 1.00 93.25 89 ILE A C 1
ATOM 701 O O . ILE A 1 89 ? 0.112 7.035 -1.784 1.00 93.25 89 ILE A O 1
ATOM 705 N N . ALA A 1 90 ? -1.372 8.719 -1.838 1.00 94.31 90 ALA A N 1
ATOM 706 C CA . ALA A 1 90 ? -1.496 8.739 -3.292 1.00 94.31 90 ALA A CA 1
ATOM 707 C C . ALA A 1 90 ? -0.156 9.029 -3.987 1.00 94.31 90 ALA A C 1
ATOM 709 O O . ALA A 1 90 ? 0.168 8.386 -4.977 1.00 94.31 90 ALA A O 1
ATOM 710 N N . LEU A 1 91 ? 0.663 9.946 -3.459 1.00 96.25 91 LEU A N 1
ATOM 711 C CA . LEU A 1 91 ? 2.005 10.199 -3.993 1.00 96.25 91 LEU A CA 1
ATOM 712 C C . LEU A 1 91 ? 2.888 8.941 -3.944 1.00 96.25 91 LEU A C 1
ATOM 714 O O . LEU A 1 91 ? 3.608 8.648 -4.899 1.00 96.25 91 LEU A O 1
ATOM 718 N N . ILE A 1 92 ? 2.847 8.202 -2.836 1.00 94.31 92 ILE A N 1
ATOM 719 C CA . ILE A 1 92 ? 3.640 6.981 -2.676 1.00 94.31 92 ILE A CA 1
ATOM 720 C C . ILE A 1 92 ? 3.163 5.907 -3.662 1.00 94.31 92 ILE A C 1
ATOM 722 O O . ILE A 1 92 ? 3.981 5.372 -4.410 1.00 94.31 92 ILE A O 1
ATOM 726 N N . GLU A 1 93 ? 1.859 5.633 -3.708 1.00 91.38 93 GLU A N 1
ATOM 727 C CA . GLU A 1 93 ? 1.291 4.557 -4.532 1.00 91.38 93 GLU A CA 1
ATOM 728 C C . GLU A 1 93 ? 1.330 4.864 -6.036 1.00 91.38 93 GLU A C 1
ATOM 730 O O . GLU A 1 93 ? 1.658 3.991 -6.833 1.00 91.38 93 GLU A O 1
ATOM 735 N N . GLU A 1 94 ? 1.039 6.100 -6.446 1.00 93.19 94 GLU A N 1
ATOM 736 C CA . GLU A 1 94 ? 0.861 6.436 -7.867 1.00 93.19 94 GLU A CA 1
ATOM 737 C C . GLU A 1 94 ? 2.133 6.977 -8.526 1.00 93.19 94 GLU A C 1
ATOM 739 O O . GLU A 1 94 ? 2.254 6.971 -9.753 1.00 93.19 94 GLU A O 1
ATOM 744 N N . VAL A 1 95 ? 3.104 7.451 -7.740 1.00 95.12 95 VAL A N 1
ATOM 745 C CA . VAL A 1 95 ? 4.350 8.018 -8.279 1.00 95.12 95 VAL A CA 1
ATOM 746 C C . VAL A 1 95 ? 5.549 7.181 -7.871 1.00 95.12 95 VAL A C 1
ATOM 748 O O . VAL A 1 95 ? 6.246 6.651 -8.737 1.00 95.12 95 VAL A O 1
ATOM 751 N N . LEU A 1 96 ? 5.799 7.040 -6.568 1.00 95.06 96 LEU A N 1
ATOM 752 C CA . LEU A 1 96 ? 7.031 6.401 -6.097 1.00 95.06 96 LEU A CA 1
ATOM 753 C C . LEU A 1 96 ? 7.054 4.907 -6.404 1.00 95.06 96 LEU A C 1
ATOM 755 O O . LEU A 1 96 ? 8.065 4.415 -6.894 1.00 95.06 96 LEU A O 1
ATOM 759 N N . LYS A 1 97 ? 5.936 4.207 -6.208 1.00 93.12 97 LYS A N 1
ATOM 760 C CA . LYS A 1 97 ? 5.813 2.783 -6.537 1.00 93.12 97 LYS A CA 1
ATOM 761 C C . LYS A 1 97 ? 5.978 2.517 -8.031 1.00 93.12 97 LYS A C 1
ATOM 763 O O . LYS A 1 97 ? 6.631 1.554 -8.416 1.00 93.12 97 LYS A O 1
ATOM 768 N N . ASN A 1 98 ? 5.452 3.393 -8.887 1.00 93.88 98 ASN A N 1
ATOM 769 C CA . ASN A 1 98 ? 5.634 3.284 -10.337 1.00 93.88 98 ASN A CA 1
ATOM 770 C C . ASN A 1 98 ? 7.095 3.514 -10.750 1.00 93.88 98 ASN A C 1
ATOM 772 O O . ASN A 1 98 ? 7.630 2.767 -11.570 1.00 93.88 98 ASN A O 1
ATOM 776 N N . ALA A 1 99 ? 7.765 4.505 -10.154 1.00 95.38 99 ALA A N 1
ATOM 777 C CA . ALA A 1 99 ? 9.194 4.724 -10.365 1.00 95.38 99 ALA A CA 1
ATOM 778 C C . ALA A 1 99 ? 10.035 3.538 -9.860 1.00 95.38 99 ALA A C 1
ATOM 780 O O . ALA A 1 99 ? 10.974 3.108 -10.526 1.00 95.38 99 ALA A O 1
ATOM 781 N N . GLU A 1 100 ? 9.672 2.975 -8.711 1.00 93.50 100 GLU A N 1
ATOM 782 C CA . GLU A 1 100 ? 10.313 1.793 -8.146 1.00 93.50 100 GLU A CA 1
ATOM 783 C C . GLU A 1 100 ? 10.151 0.575 -9.065 1.00 93.50 100 GLU A C 1
ATOM 785 O O . GLU A 1 100 ? 11.139 -0.083 -9.382 1.00 93.50 100 GLU A O 1
ATOM 790 N N . LEU A 1 101 ? 8.942 0.307 -9.568 1.00 93.69 101 LEU A N 1
ATOM 791 C CA . LEU A 1 101 ? 8.691 -0.778 -10.521 1.00 93.69 101 LEU A CA 1
ATOM 792 C C . LEU A 1 101 ? 9.509 -0.614 -11.806 1.00 93.69 101 LEU A C 1
ATOM 794 O O . LEU A 1 101 ? 10.044 -1.601 -12.311 1.00 93.69 101 LEU A O 1
ATOM 798 N N . TYR A 1 102 ? 9.650 0.615 -12.311 1.00 94.56 102 TYR A N 1
ATOM 799 C CA . TYR A 1 102 ? 10.527 0.893 -13.447 1.00 94.56 102 TYR A CA 1
ATOM 800 C C . TYR A 1 102 ? 11.973 0.482 -13.145 1.00 94.56 102 TYR A C 1
ATOM 802 O O . TYR A 1 102 ? 12.584 -0.229 -13.937 1.00 94.56 102 TYR A O 1
ATOM 810 N N . ILE A 1 103 ? 12.512 0.876 -11.988 1.00 93.44 103 ILE A N 1
ATOM 811 C CA . ILE A 1 103 ? 13.884 0.527 -11.590 1.00 93.44 103 ILE A CA 1
ATOM 812 C C . ILE A 1 103 ? 14.030 -0.991 -11.421 1.00 93.44 103 ILE A C 1
ATOM 814 O O . ILE A 1 103 ? 14.990 -1.577 -11.904 1.00 93.44 103 ILE A O 1
ATOM 818 N N . ILE A 1 104 ? 13.063 -1.653 -10.785 1.00 92.69 104 ILE A N 1
ATOM 819 C CA . ILE A 1 104 ? 13.113 -3.098 -10.524 1.00 92.69 104 ILE A CA 1
ATOM 820 C C . ILE A 1 104 ? 13.119 -3.914 -11.824 1.00 92.69 104 ILE A C 1
ATOM 822 O O . ILE A 1 104 ? 13.820 -4.927 -11.905 1.00 92.69 104 ILE A O 1
ATOM 826 N N . TRP A 1 105 ? 12.329 -3.512 -12.822 1.00 93.81 105 TRP A N 1
ATOM 827 C CA . TRP A 1 105 ? 12.075 -4.336 -14.006 1.00 93.81 105 TRP A CA 1
ATOM 828 C C . TRP A 1 105 ? 12.776 -3.872 -15.280 1.00 93.81 105 TRP A C 1
ATOM 830 O O . TRP A 1 105 ? 13.075 -4.720 -16.118 1.00 93.81 105 TRP A O 1
ATOM 840 N N . LEU A 1 106 ? 13.002 -2.568 -15.454 1.00 95.31 106 LEU A N 1
ATOM 841 C CA . LEU A 1 106 ? 13.542 -1.997 -16.693 1.00 95.31 106 LEU A CA 1
ATOM 842 C C . LEU A 1 106 ? 14.976 -1.487 -16.570 1.00 95.31 106 LEU A C 1
ATOM 844 O O . LEU A 1 106 ? 15.602 -1.225 -17.594 1.00 95.31 106 LEU A O 1
ATOM 848 N N . GLU A 1 107 ? 15.511 -1.337 -15.359 1.00 94.88 107 GLU A N 1
ATOM 849 C CA . GLU A 1 107 ? 16.930 -1.039 -15.192 1.00 94.88 107 GLU A CA 1
ATOM 850 C C . GLU A 1 107 ? 17.738 -2.345 -15.234 1.00 94.88 107 GLU A C 1
ATOM 852 O O . GLU A 1 107 ? 17.539 -3.262 -14.432 1.00 94.88 107 GLU A O 1
ATOM 857 N N . ASP A 1 108 ? 18.633 -2.441 -16.220 1.00 94.50 108 ASP A N 1
ATOM 858 C CA . ASP A 1 108 ? 19.293 -3.694 -16.597 1.00 94.50 108 ASP A CA 1
ATOM 859 C C . ASP A 1 108 ? 20.124 -4.310 -15.466 1.00 94.50 108 ASP A C 1
ATOM 861 O O . ASP A 1 108 ? 20.137 -5.541 -15.313 1.00 94.50 108 ASP A O 1
ATOM 865 N N . SER A 1 109 ? 20.822 -3.485 -14.674 1.00 93.88 109 SER A N 1
ATOM 866 C CA . SER A 1 109 ? 21.671 -3.991 -13.593 1.00 93.88 109 SER A CA 1
ATOM 867 C C . SER A 1 109 ? 20.828 -4.553 -12.447 1.00 93.88 109 SER A C 1
ATOM 869 O O . SER A 1 109 ? 21.025 -5.702 -12.046 1.00 93.88 109 SER A O 1
ATOM 871 N N . THR A 1 110 ? 19.799 -3.827 -12.009 1.00 92.00 110 THR A N 1
ATOM 872 C CA . THR A 1 110 ? 18.843 -4.248 -10.977 1.00 92.00 110 THR A CA 1
ATOM 873 C C . THR A 1 110 ? 18.113 -5.512 -11.405 1.00 92.00 110 THR A C 1
ATOM 875 O O . THR A 1 110 ? 18.039 -6.476 -10.632 1.00 92.00 110 THR A O 1
ATOM 878 N N . TYR A 1 111 ? 17.635 -5.565 -12.651 1.00 92.06 111 TYR A N 1
ATOM 879 C CA . TYR A 1 111 ? 16.946 -6.742 -13.163 1.00 92.06 111 TYR A CA 1
ATOM 880 C C . TYR A 1 111 ? 17.847 -7.986 -13.150 1.00 92.06 111 TYR A C 1
ATOM 882 O O . TYR A 1 111 ? 17.461 -9.044 -12.637 1.00 92.06 111 TYR A O 1
ATOM 890 N N . SER A 1 112 ? 19.062 -7.860 -13.691 1.00 90.31 112 SER A N 1
ATOM 891 C CA . SER A 1 112 ? 19.986 -8.982 -13.891 1.00 90.31 112 SER A CA 1
ATOM 892 C C . SER A 1 112 ? 20.603 -9.492 -12.588 1.00 90.31 112 SER A C 1
ATOM 894 O O . SER A 1 112 ? 20.799 -10.703 -12.412 1.00 90.31 112 SER A O 1
ATOM 896 N N . GLU A 1 113 ? 20.923 -8.582 -11.671 1.00 89.56 113 GLU A N 1
ATOM 897 C CA . GLU A 1 113 ? 21.616 -8.902 -10.425 1.00 89.56 113 GLU A CA 1
ATOM 898 C C . GLU A 1 113 ? 20.656 -9.285 -9.297 1.00 89.56 113 GLU A C 1
ATOM 900 O O . GLU A 1 113 ? 20.999 -10.147 -8.480 1.00 89.56 113 GLU A O 1
ATOM 905 N N . VAL A 1 114 ? 19.453 -8.696 -9.265 1.00 87.38 114 VAL A N 1
ATOM 906 C CA . VAL A 1 114 ? 18.518 -8.812 -8.137 1.00 87.38 114 VAL A CA 1
ATOM 907 C C . VAL A 1 114 ? 17.171 -9.399 -8.562 1.00 87.38 114 VAL A C 1
ATOM 909 O O . VAL A 1 114 ? 16.829 -10.499 -8.118 1.00 87.38 114 VAL A O 1
ATOM 912 N N . THR A 1 115 ? 16.408 -8.705 -9.410 1.00 88.56 115 THR A N 1
ATOM 913 C CA . THR A 1 115 ? 14.986 -9.013 -9.662 1.00 88.56 115 THR A CA 1
ATOM 914 C C . THR A 1 115 ? 14.790 -10.408 -10.236 1.00 88.56 115 THR A C 1
ATOM 916 O O . THR A 1 115 ? 14.039 -11.204 -9.672 1.00 88.56 115 THR A O 1
ATOM 919 N N . ARG A 1 116 ? 15.523 -10.760 -11.302 1.00 87.50 116 ARG A N 1
ATOM 920 C CA . ARG A 1 116 ? 15.395 -12.069 -11.962 1.00 87.50 116 ARG A CA 1
ATOM 921 C C . ARG A 1 116 ? 15.707 -13.228 -11.016 1.00 87.50 116 ARG A C 1
ATOM 923 O O . ARG A 1 116 ? 15.076 -14.277 -11.102 1.00 87.50 116 ARG A O 1
ATOM 930 N N . ARG A 1 117 ? 1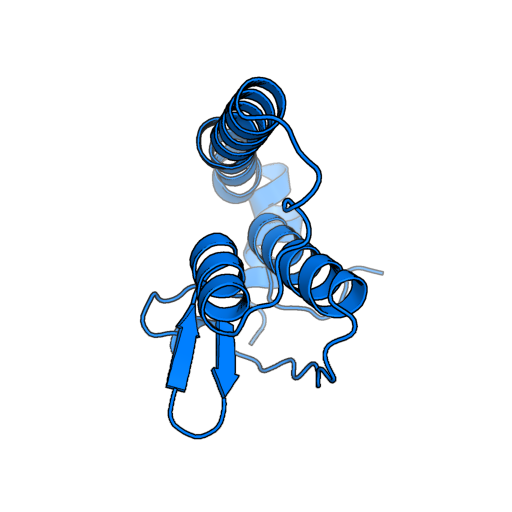6.690 -13.052 -10.126 1.00 84.44 117 ARG A N 1
ATOM 931 C CA . ARG A 1 117 ? 17.115 -14.095 -9.180 1.00 84.44 117 ARG A CA 1
ATOM 932 C C . ARG A 1 117 ? 16.097 -14.302 -8.06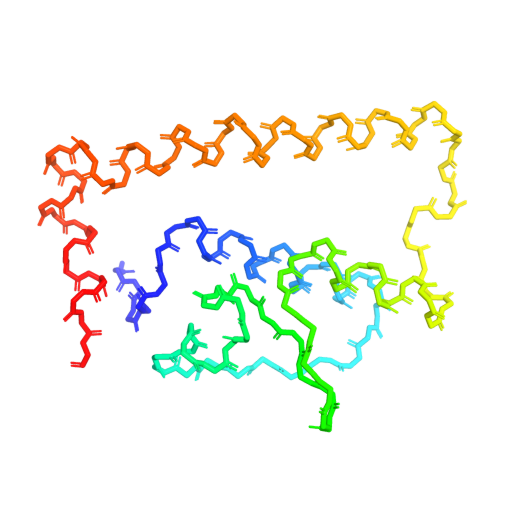4 1.00 84.44 117 ARG A C 1
ATOM 934 O O . ARG A 1 117 ? 15.897 -15.442 -7.673 1.00 84.44 117 ARG A O 1
ATOM 941 N N . ARG A 1 118 ? 15.474 -13.226 -7.571 1.00 81.19 118 ARG A N 1
ATOM 942 C CA . ARG A 1 118 ? 14.466 -13.289 -6.499 1.00 81.19 118 ARG A CA 1
ATOM 943 C C . ARG A 1 118 ? 13.107 -13.753 -7.003 1.00 81.19 118 ARG A C 1
ATOM 945 O O . ARG A 1 118 ? 12.532 -14.676 -6.448 1.00 81.19 118 ARG A O 1
ATOM 952 N N . TYR A 1 119 ? 12.619 -13.151 -8.084 1.00 81.31 119 TYR A N 1
ATOM 953 C CA . TYR A 1 119 ? 11.306 -13.491 -8.626 1.00 81.31 119 TYR A CA 1
ATOM 954 C C . TYR A 1 119 ? 11.278 -14.911 -9.212 1.00 81.31 119 TYR A C 1
ATOM 956 O O . TYR A 1 119 ? 10.261 -15.592 -9.163 1.00 81.31 119 TYR A O 1
ATOM 964 N N . GLY A 1 120 ? 12.415 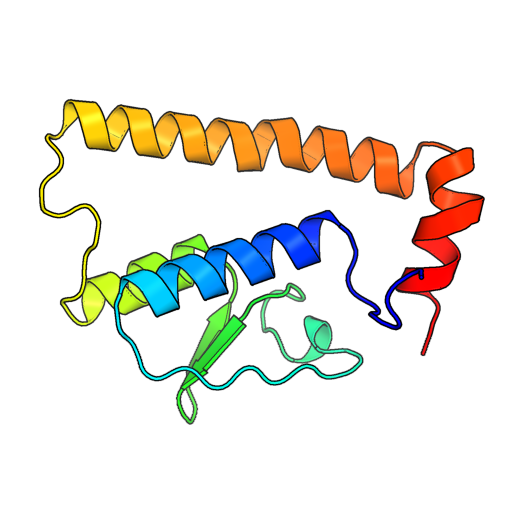-15.374 -9.748 1.00 75.94 120 GLY A N 1
ATOM 965 C CA . GLY A 1 120 ? 12.576 -16.720 -10.299 1.00 75.94 120 GLY A CA 1
ATOM 966 C C . GLY A 1 120 ? 13.035 -17.789 -9.303 1.00 75.94 120 GLY A C 1
ATOM 967 O O . GLY A 1 120 ? 13.206 -18.933 -9.720 1.00 75.94 120 GLY A O 1
ATOM 968 N N . SER A 1 121 ? 13.285 -17.452 -8.030 1.00 67.31 121 SER A N 1
ATOM 969 C CA . SER A 1 121 ? 13.630 -18.455 -7.017 1.00 67.31 121 SER A CA 1
ATOM 970 C C . SER A 1 121 ? 12.359 -19.117 -6.491 1.00 67.31 121 SER A C 1
ATOM 972 O O . SER A 1 121 ? 11.648 -18.527 -5.677 1.00 67.31 121 SER A O 1
ATOM 974 N N . VAL A 1 122 ? 12.102 -20.335 -6.968 1.00 57.16 122 VAL A N 1
ATOM 975 C CA . VAL A 1 122 ? 11.093 -21.281 -6.466 1.00 57.16 122 VAL A CA 1
ATOM 976 C C . VAL A 1 122 ? 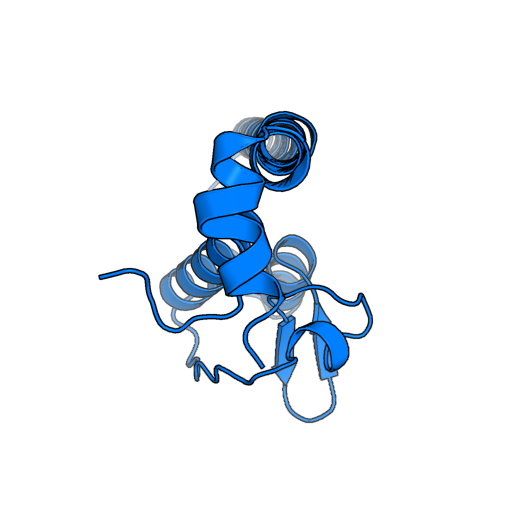11.761 -22.530 -5.914 1.00 57.16 122 VAL A C 1
ATOM 978 O O . VAL A 1 122 ? 12.796 -22.946 -6.486 1.00 57.16 122 VAL A O 1
#